Protein AF-A0A7J7KDU8-F1 (afdb_monomer_lite)

Structure (mmCIF, N/CA/C/O backbone):
data_AF-A0A7J7KDU8-F1
#
_entry.id   AF-A0A7J7KDU8-F1
#
loop_
_atom_site.group_PDB
_atom_site.id
_atom_site.type_symbol
_atom_site.label_atom_id
_atom_site.label_alt_id
_atom_site.label_comp_id
_atom_site.label_asym_id
_atom_site.label_entity_id
_atom_site.label_seq_id
_atom_site.pdbx_PDB_ins_code
_atom_site.Cartn_x
_atom_site.Cartn_y
_atom_site.Cartn_z
_atom_site.occupancy
_atom_site.B_iso_or_equiv
_atom_site.auth_seq_id
_atom_site.auth_comp_id
_atom_site.auth_asym_id
_atom_site.auth_atom_id
_atom_site.pdbx_PDB_model_num
ATOM 1 N N . MET A 1 1 ? 13.355 5.204 -9.294 1.00 84.44 1 MET A N 1
ATOM 2 C CA . MET A 1 1 ? 12.623 4.506 -8.219 1.00 84.44 1 MET A CA 1
ATOM 3 C C . MET A 1 1 ? 13.565 4.304 -7.055 1.00 84.44 1 MET A C 1
ATOM 5 O O . MET A 1 1 ? 14.617 3.709 -7.244 1.00 84.44 1 MET A O 1
ATOM 9 N N . HIS A 1 2 ? 13.181 4.795 -5.885 1.00 90.00 2 HIS A N 1
ATOM 10 C CA . HIS A 1 2 ? 13.858 4.519 -4.625 1.00 90.00 2 HIS A CA 1
ATOM 11 C C . HIS A 1 2 ? 12.875 3.785 -3.712 1.00 90.00 2 HIS A C 1
ATOM 13 O O . HIS A 1 2 ? 11.690 4.120 -3.714 1.00 90.00 2 HIS A O 1
ATOM 19 N N . ALA A 1 3 ? 13.340 2.782 -2.978 1.00 94.06 3 ALA A N 1
ATOM 20 C CA . ALA A 1 3 ? 12.566 2.116 -1.940 1.00 94.06 3 ALA A CA 1
ATOM 21 C C . ALA A 1 3 ? 13.469 1.845 -0.735 1.00 94.06 3 ALA A C 1
ATOM 23 O O . ALA A 1 3 ? 14.614 1.433 -0.914 1.00 94.06 3 ALA A O 1
ATOM 24 N N . SER A 1 4 ? 12.933 2.065 0.464 1.00 96.00 4 SER A N 1
ATOM 25 C CA . SER A 1 4 ? 13.626 1.866 1.736 1.00 96.00 4 SER A CA 1
ATOM 26 C C . SER A 1 4 ? 12.729 1.073 2.687 1.00 96.00 4 SER A C 1
ATOM 28 O O . SER A 1 4 ? 11.511 1.272 2.700 1.00 96.00 4 SER A O 1
ATOM 30 N N . VAL A 1 5 ? 13.322 0.159 3.452 1.00 95.88 5 VAL A N 1
ATOM 31 C CA . VAL A 1 5 ? 12.665 -0.603 4.520 1.00 95.88 5 VAL A CA 1
ATOM 32 C C . VAL A 1 5 ? 13.424 -0.344 5.814 1.00 95.88 5 VAL A C 1
ATOM 34 O O . VAL A 1 5 ? 14.640 -0.543 5.880 1.00 95.88 5 VAL A O 1
ATOM 37 N N . ASP A 1 6 ? 12.701 0.143 6.822 1.00 94.31 6 ASP A N 1
ATOM 38 C CA . ASP A 1 6 ? 13.206 0.463 8.163 1.00 94.31 6 ASP A CA 1
ATOM 39 C C . ASP A 1 6 ? 14.448 1.377 8.181 1.00 94.31 6 ASP A C 1
ATOM 41 O O . ASP A 1 6 ? 15.260 1.326 9.104 1.00 94.31 6 ASP A O 1
ATOM 45 N N . GLY A 1 7 ? 14.641 2.183 7.128 1.00 89.81 7 GLY A N 1
ATOM 46 C CA . GLY A 1 7 ? 15.820 3.041 6.952 1.00 89.81 7 GLY A CA 1
ATOM 47 C C . GLY A 1 7 ? 17.152 2.289 6.837 1.00 89.81 7 GLY A C 1
ATOM 48 O O . GLY A 1 7 ? 18.204 2.917 6.833 1.00 89.81 7 GLY A O 1
ATOM 49 N N . SER A 1 8 ? 17.120 0.955 6.779 1.00 91.50 8 SER A N 1
ATOM 50 C CA . SER A 1 8 ? 18.311 0.097 6.831 1.00 91.50 8 SER A CA 1
ATOM 51 C C . SER A 1 8 ? 18.560 -0.624 5.509 1.00 91.50 8 SER A C 1
ATOM 53 O O . SER A 1 8 ? 19.703 -0.908 5.160 1.00 91.50 8 SER A O 1
ATOM 55 N N . TYR A 1 9 ? 17.496 -0.912 4.757 1.00 94.81 9 TYR A N 1
ATOM 56 C CA . TYR A 1 9 ? 17.584 -1.578 3.462 1.00 94.81 9 TYR A CA 1
ATOM 57 C C . TYR A 1 9 ? 17.078 -0.655 2.371 1.00 94.81 9 TYR A C 1
ATOM 59 O O . TYR A 1 9 ? 15.878 -0.404 2.290 1.00 94.81 9 TYR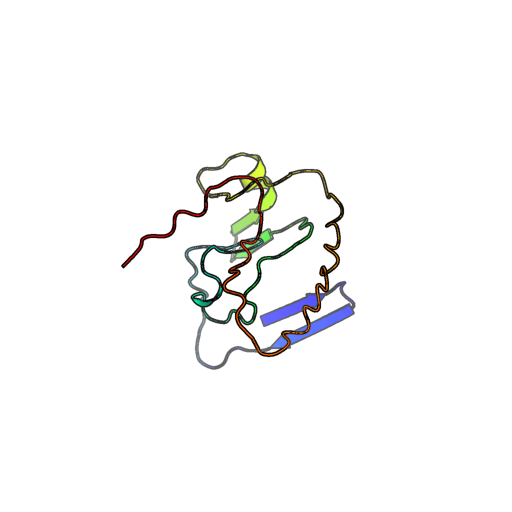 A O 1
ATOM 67 N N . GLU A 1 10 ? 17.981 -0.192 1.513 1.00 96.38 10 GLU A N 1
ATOM 68 C CA . GLU A 1 10 ? 17.665 0.779 0.469 1.00 96.38 10 GLU A CA 1
ATOM 69 C C . GLU A 1 10 ? 18.025 0.252 -0.915 1.00 96.38 10 GLU A C 1
ATOM 71 O O . GLU A 1 10 ? 19.084 -0.339 -1.133 1.00 96.38 10 GLU A O 1
ATOM 76 N N . ILE A 1 11 ? 17.130 0.479 -1.874 1.00 96.06 11 ILE A N 1
ATOM 77 C CA . ILE A 1 11 ? 17.364 0.179 -3.281 1.00 96.06 11 ILE A CA 1
ATOM 78 C C . ILE A 1 11 ? 17.001 1.384 -4.143 1.00 96.06 11 ILE A C 1
ATOM 80 O O . ILE A 1 11 ? 15.916 1.953 -4.033 1.00 96.06 11 ILE A O 1
ATOM 84 N N . SER A 1 12 ? 17.896 1.730 -5.065 1.00 95.00 12 SER A N 1
ATOM 85 C CA . SER A 1 12 ? 17.661 2.733 -6.104 1.00 95.00 12 SER A CA 1
ATOM 86 C C 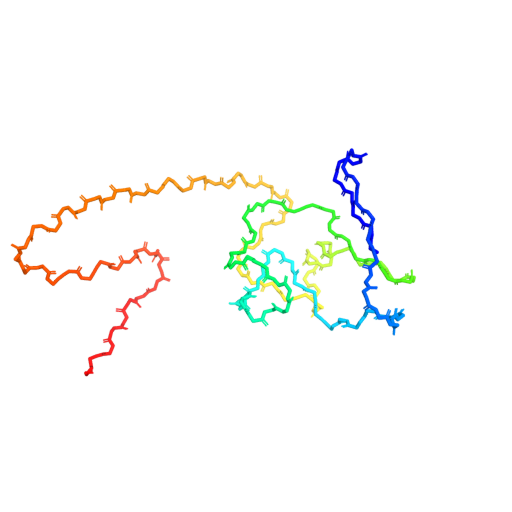. SER A 1 12 ? 17.800 2.094 -7.481 1.00 95.00 12 SER A C 1
ATOM 88 O O . SER A 1 12 ? 18.804 1.450 -7.777 1.00 95.00 12 SER A O 1
ATOM 90 N N . LYS A 1 13 ? 16.781 2.250 -8.330 1.00 91.62 13 LYS A N 1
ATOM 91 C CA . LYS A 1 13 ? 16.739 1.731 -9.707 1.00 91.62 13 LYS A CA 1
ATOM 92 C C . LYS A 1 13 ? 16.118 2.741 -10.667 1.00 91.62 13 LYS A C 1
ATOM 94 O O . LYS A 1 13 ? 15.249 3.523 -10.279 1.00 91.62 13 LYS A O 1
ATOM 99 N N . SER A 1 14 ? 16.519 2.699 -11.932 1.00 89.31 14 SER A N 1
ATOM 100 C CA . SER A 1 14 ? 15.879 3.429 -13.031 1.00 89.31 14 SER A CA 1
ATOM 101 C C . SER A 1 14 ? 14.899 2.531 -13.794 1.00 89.31 14 SER A C 1
ATOM 103 O O . SER A 1 14 ? 14.989 1.303 -13.746 1.00 89.31 14 SER A O 1
ATOM 105 N N . PHE A 1 15 ? 13.941 3.151 -14.481 1.00 87.00 15 PHE A N 1
ATOM 106 C CA . PHE A 1 15 ? 13.094 2.472 -15.461 1.00 87.00 15 PHE A CA 1
ATOM 107 C C . PHE A 1 15 ? 13.750 2.583 -16.842 1.00 87.00 15 PHE A C 1
ATOM 109 O O . PHE A 1 15 ? 14.416 3.577 -17.126 1.00 87.00 15 PHE A O 1
ATOM 116 N N . ALA A 1 16 ? 13.590 1.568 -17.690 1.00 89.50 16 ALA A N 1
ATOM 117 C CA . ALA A 1 16 ? 14.096 1.612 -19.060 1.00 89.50 16 ALA A CA 1
ATOM 118 C C . ALA A 1 16 ? 13.164 2.451 -19.951 1.00 89.50 16 ALA A C 1
ATOM 120 O O . ALA A 1 16 ? 11.949 2.309 -19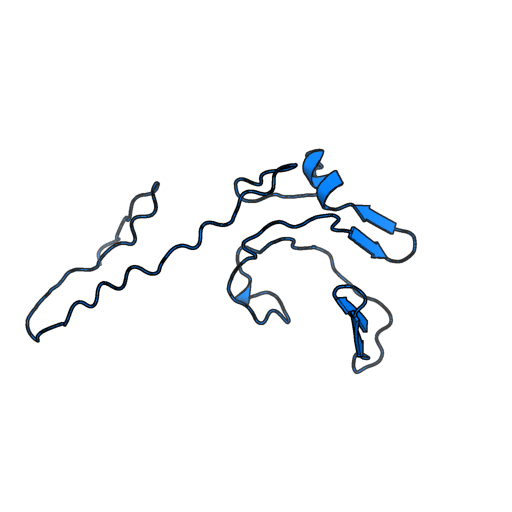.846 1.00 89.50 16 ALA A O 1
ATOM 121 N N . GLY A 1 17 ? 13.730 3.268 -20.846 1.00 89.12 17 GLY A N 1
ATOM 122 C CA . GLY A 1 17 ? 12.989 4.131 -21.778 1.00 89.12 17 GLY A CA 1
ATOM 123 C C . GLY A 1 17 ? 12.880 5.596 -21.334 1.00 89.12 17 GLY A C 1
ATOM 124 O O . GLY A 1 17 ? 13.364 5.974 -20.270 1.00 89.12 17 GLY A O 1
ATOM 125 N N . ASN A 1 18 ? 12.242 6.421 -22.170 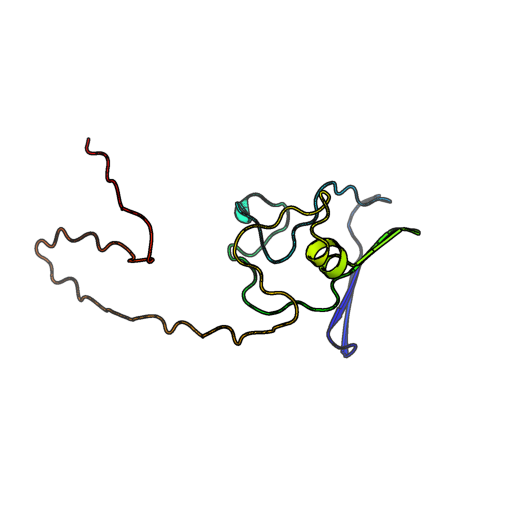1.00 87.38 18 ASN A N 1
ATOM 126 C CA . ASN A 1 18 ? 12.054 7.857 -21.938 1.00 87.38 18 ASN A CA 1
ATOM 127 C C . ASN A 1 18 ? 10.628 8.124 -21.441 1.00 87.38 18 ASN A C 1
ATOM 129 O O . ASN A 1 18 ? 9.724 8.391 -22.231 1.00 87.38 18 ASN A O 1
ATOM 133 N N . PHE A 1 19 ? 10.429 8.021 -20.129 1.00 84.12 19 PHE A N 1
ATOM 134 C CA . PHE A 1 19 ? 9.148 8.284 -19.476 1.00 84.12 19 PHE A CA 1
ATOM 135 C C . PHE A 1 19 ? 9.336 9.338 -18.386 1.00 84.12 19 PHE A C 1
ATOM 137 O O . PHE A 1 19 ? 10.255 9.231 -17.576 1.00 84.12 19 PHE A O 1
ATOM 144 N N . HIS A 1 20 ? 8.456 10.340 -18.356 1.00 81.06 20 HIS A N 1
ATOM 145 C CA . HIS A 1 20 ? 8.532 11.453 -17.400 1.00 81.06 20 HIS A CA 1
ATOM 146 C C . HIS A 1 20 ? 7.345 11.509 -16.431 1.00 81.06 20 HIS A C 1
ATOM 148 O O . HIS A 1 20 ? 7.383 12.273 -15.472 1.00 81.06 20 HIS A O 1
ATOM 154 N N . GLU A 1 21 ? 6.316 10.687 -16.647 1.00 80.25 21 GLU A N 1
ATOM 155 C CA . GLU A 1 21 ? 5.083 10.716 -15.863 1.00 80.25 21 GLU A CA 1
ATOM 156 C C . GLU A 1 21 ? 4.570 9.302 -15.570 1.00 80.25 21 GLU A C 1
ATOM 158 O O . GLU A 1 21 ? 4.726 8.380 -16.374 1.00 80.25 21 GLU A O 1
ATOM 163 N N . ILE A 1 22 ? 3.945 9.143 -14.402 1.00 79.75 22 ILE A N 1
ATOM 164 C CA . ILE A 1 22 ? 3.226 7.932 -14.008 1.00 79.75 22 ILE A CA 1
ATOM 165 C C . ILE A 1 22 ? 1.734 8.216 -14.160 1.00 79.75 22 ILE A C 1
ATOM 167 O O . ILE A 1 22 ? 1.174 9.014 -13.416 1.00 79.75 22 ILE A O 1
ATOM 171 N N . ASN A 1 23 ? 1.082 7.530 -15.095 1.00 77.69 23 ASN A N 1
ATOM 172 C CA . ASN A 1 23 ? -0.361 7.633 -15.287 1.00 77.69 23 ASN A CA 1
ATOM 173 C C . ASN A 1 23 ? -1.061 6.468 -14.577 1.00 77.69 23 ASN A C 1
ATOM 175 O O . ASN A 1 23 ? -1.063 5.342 -15.078 1.00 77.69 23 ASN A O 1
ATOM 179 N N . SER A 1 24 ? -1.643 6.731 -13.406 1.00 74.94 24 SER A N 1
ATOM 180 C CA . SER A 1 24 ? -2.530 5.788 -12.723 1.00 74.94 24 SER A CA 1
ATOM 181 C C . SER A 1 24 ? -3.869 6.444 -12.417 1.00 74.94 24 SER A C 1
ATOM 183 O O . SER A 1 24 ? -3.923 7.592 -11.984 1.00 74.94 24 SER A O 1
ATOM 185 N N . ARG A 1 25 ? -4.955 5.695 -12.628 1.00 79.94 25 ARG A N 1
ATOM 186 C CA . ARG A 1 25 ? -6.330 6.144 -12.352 1.00 79.94 25 ARG A CA 1
ATOM 187 C C . ARG A 1 25 ? -6.908 5.560 -11.069 1.00 79.94 25 ARG A C 1
ATOM 189 O O . ARG A 1 25 ? -7.865 6.105 -10.538 1.00 79.94 25 ARG A O 1
ATOM 196 N N . ILE A 1 26 ? -6.375 4.426 -10.616 1.00 86.50 26 ILE A N 1
ATOM 197 C CA . ILE A 1 26 ? -6.905 3.663 -9.485 1.00 86.50 26 ILE A CA 1
ATOM 198 C C . ILE A 1 26 ? -5.728 3.180 -8.644 1.00 86.50 26 ILE A C 1
ATOM 200 O O . ILE A 1 26 ? -4.751 2.650 -9.175 1.00 86.50 26 ILE A O 1
ATOM 204 N N . LEU A 1 27 ? -5.841 3.349 -7.329 1.00 88.88 27 LEU A N 1
ATOM 205 C CA . LEU A 1 27 ? -4.904 2.816 -6.351 1.00 88.88 27 LEU A CA 1
ATOM 206 C C . LEU A 1 27 ? -5.585 1.677 -5.591 1.00 88.88 27 LEU A C 1
ATOM 208 O O . LEU A 1 27 ? -6.673 1.852 -5.051 1.00 88.88 27 LEU A O 1
ATOM 212 N N . PHE A 1 28 ? -4.935 0.517 -5.553 1.00 91.88 28 PHE A N 1
ATOM 213 C CA . PHE A 1 28 ? -5.383 -0.631 -4.770 1.00 91.88 28 PHE A CA 1
ATOM 214 C C . PHE A 1 28 ? -4.554 -0.713 -3.492 1.00 91.88 28 PHE A C 1
ATOM 216 O O . PHE A 1 28 ? -3.324 -0.669 -3.550 1.00 91.88 28 PHE A O 1
ATOM 223 N N . LEU A 1 29 ? -5.220 -0.850 -2.349 1.00 93.06 29 LEU A N 1
ATOM 224 C CA . LEU A 1 29 ? -4.577 -1.009 -1.050 1.00 93.06 29 LEU A CA 1
ATOM 225 C C . LEU A 1 29 ? -5.036 -2.316 -0.410 1.00 93.06 29 LEU A C 1
ATOM 227 O O . LEU A 1 29 ? -6.221 -2.627 -0.411 1.00 93.06 29 LEU A O 1
ATOM 231 N N . GLY A 1 30 ? -4.094 -3.100 0.114 1.00 91.06 30 GLY A N 1
ATOM 232 C CA . GLY A 1 30 ? -4.380 -4.376 0.775 1.00 91.06 30 GLY A CA 1
ATOM 233 C C . GLY A 1 30 ? -4.773 -5.521 -0.170 1.00 91.06 30 GLY A C 1
ATOM 234 O O . GLY A 1 30 ? -4.495 -6.674 0.135 1.00 91.06 30 GLY A O 1
ATOM 235 N N . GLY A 1 31 ? -5.340 -5.252 -1.345 1.00 91.19 31 GLY A N 1
ATOM 236 C CA . GLY A 1 31 ? -5.703 -6.307 -2.287 1.00 91.19 31 GLY A CA 1
ATOM 237 C C . GLY A 1 31 ? -6.512 -5.836 -3.488 1.00 91.19 31 GLY A C 1
ATOM 238 O O . GLY A 1 31 ? -6.793 -4.650 -3.646 1.00 91.19 31 GLY A O 1
ATOM 239 N N . ALA A 1 32 ? -6.887 -6.788 -4.341 1.00 89.44 32 ALA A N 1
ATOM 240 C CA . ALA A 1 32 ? -7.804 -6.571 -5.457 1.00 89.44 32 ALA A CA 1
ATOM 241 C C . ALA A 1 32 ? -8.566 -7.860 -5.804 1.00 89.44 32 ALA A C 1
ATOM 243 O O . ALA A 1 32 ? -8.067 -8.967 -5.612 1.00 89.44 32 ALA A O 1
ATOM 244 N N . SER A 1 33 ? -9.758 -7.731 -6.392 1.00 86.69 33 SER A N 1
ATOM 245 C CA . SER A 1 33 ? -10.601 -8.881 -6.766 1.00 86.69 33 SER A CA 1
ATOM 246 C C . SER A 1 33 ? -9.984 -9.781 -7.844 1.00 86.69 33 SER A C 1
ATOM 248 O O . SER A 1 33 ? -10.244 -10.981 -7.880 1.00 86.69 33 SER A O 1
ATOM 250 N N . LYS A 1 34 ? -9.153 -9.221 -8.731 1.00 86.06 34 LYS A N 1
ATOM 251 C CA . LYS A 1 34 ? -8.486 -9.945 -9.825 1.00 86.06 34 LYS A CA 1
ATOM 252 C C . LYS A 1 34 ? -7.002 -9.581 -9.907 1.00 86.06 34 LYS A C 1
ATOM 254 O O . LYS A 1 34 ? -6.548 -9.068 -10.926 1.00 86.06 34 LYS A O 1
ATOM 259 N N . LEU A 1 35 ? -6.238 -9.870 -8.847 1.00 83.69 35 LEU A N 1
ATOM 260 C CA . LEU A 1 35 ? -4.790 -9.591 -8.770 1.00 83.69 35 LEU A CA 1
ATOM 261 C C . LEU A 1 35 ? -4.001 -10.090 -9.989 1.00 83.69 35 LEU A C 1
ATOM 263 O O . LEU A 1 35 ? -3.142 -9.377 -10.492 1.00 83.69 35 LEU A O 1
ATOM 267 N N . LYS A 1 36 ? -4.335 -11.282 -10.502 1.00 85.44 36 LYS A N 1
ATOM 268 C CA . LYS A 1 36 ? -3.676 -11.887 -11.676 1.00 85.44 36 LYS A CA 1
ATOM 269 C C . LYS A 1 36 ? -3.781 -11.044 -12.950 1.00 85.44 36 LYS A C 1
ATOM 271 O O . LYS A 1 36 ? -2.974 -11.217 -13.854 1.00 85.44 36 LYS A O 1
ATOM 276 N N . ASN A 1 37 ? -4.769 -10.156 -13.022 1.00 88.38 37 ASN A N 1
ATOM 277 C CA . ASN A 1 37 ? -4.998 -9.302 -14.182 1.00 88.38 37 ASN A CA 1
ATOM 278 C C . ASN A 1 37 ? -4.296 -7.944 -14.044 1.00 88.38 37 ASN A C 1
ATOM 280 O O . ASN A 1 37 ? -4.324 -7.152 -14.984 1.00 88.38 37 ASN A O 1
ATOM 284 N N . LEU A 1 38 ? -3.704 -7.649 -12.882 1.00 87.19 38 LEU A N 1
ATOM 285 C CA . LEU A 1 38 ? -3.003 -6.395 -12.656 1.00 87.19 38 LEU A CA 1
ATOM 286 C C . LEU A 1 38 ? -1.569 -6.482 -13.203 1.00 87.19 38 LEU A C 1
ATOM 288 O O . LEU A 1 38 ? -0.842 -7.432 -12.897 1.00 87.19 38 LEU A O 1
ATOM 292 N N . PRO A 1 39 ? -1.128 -5.490 -13.993 1.00 88.38 39 PRO A N 1
ATOM 293 C CA . PRO A 1 39 ? 0.204 -5.498 -14.580 1.00 88.38 39 PRO A CA 1
ATOM 294 C C . PRO A 1 39 ? 1.287 -5.437 -13.497 1.00 88.38 39 PRO A C 1
ATOM 296 O O . PRO A 1 39 ? 1.197 -4.669 -12.543 1.00 88.38 39 PRO A O 1
ATOM 299 N N . GLY A 1 40 ? 2.337 -6.246 -13.657 1.00 86.62 40 GLY A N 1
ATOM 300 C CA . GLY A 1 40 ? 3.505 -6.247 -12.768 1.00 86.62 40 GLY A CA 1
ATOM 301 C C . GLY A 1 40 ? 3.306 -6.942 -11.416 1.00 86.62 40 GLY A C 1
ATOM 302 O O . GLY A 1 40 ? 4.273 -7.081 -10.662 1.00 86.62 40 GLY A O 1
ATOM 303 N N . VAL A 1 41 ? 2.099 -7.425 -11.110 1.00 86.75 41 VAL A N 1
ATOM 304 C CA . VAL A 1 41 ? 1.828 -8.173 -9.880 1.00 86.75 41 VAL A CA 1
ATOM 305 C C . VAL A 1 41 ? 2.425 -9.580 -9.975 1.00 86.75 41 VAL A C 1
ATOM 307 O O . VAL A 1 41 ? 2.195 -10.314 -10.931 1.00 86.75 41 VAL A O 1
ATOM 310 N N . ARG A 1 42 ? 3.208 -9.960 -8.959 1.00 86.69 42 ARG A N 1
ATOM 311 C CA . ARG A 1 42 ? 3.864 -11.281 -8.861 1.00 86.69 42 ARG A CA 1
ATOM 312 C C . ARG A 1 42 ? 3.161 -12.248 -7.906 1.00 86.69 42 ARG A C 1
ATOM 314 O O . ARG A 1 42 ? 3.458 -13.436 -7.914 1.00 86.69 42 ARG A O 1
ATOM 321 N N . THR A 1 43 ? 2.267 -11.733 -7.067 1.00 81.38 43 THR A N 1
ATOM 322 C CA . THR A 1 43 ? 1.517 -12.484 -6.051 1.00 81.38 43 THR A CA 1
ATOM 323 C C . THR A 1 43 ? 0.072 -12.688 -6.499 1.00 81.38 43 THR A C 1
ATOM 325 O O . THR A 1 43 ? -0.502 -11.859 -7.196 1.00 81.38 43 THR A O 1
ATOM 328 N N . VAL A 1 44 ? -0.532 -13.799 -6.086 1.00 83.56 44 VAL A N 1
ATOM 329 C CA . VAL A 1 44 ? -1.947 -14.101 -6.355 1.00 83.56 44 VAL A CA 1
ATOM 330 C C . VAL A 1 44 ? -2.825 -13.973 -5.110 1.00 83.56 44 VAL A C 1
ATOM 332 O O . VAL A 1 44 ? -4.006 -14.296 -5.173 1.00 83.56 44 VAL A O 1
ATOM 335 N N . GLN A 1 45 ? -2.254 -13.524 -3.991 1.00 86.62 45 GLN A N 1
ATOM 336 C CA . GLN A 1 45 ? -2.927 -13.393 -2.700 1.00 86.62 45 GLN A CA 1
ATOM 337 C C . GLN A 1 45 ? -2.959 -11.928 -2.261 1.00 86.62 45 GLN A C 1
ATOM 339 O O . GLN A 1 45 ? -2.007 -11.179 -2.503 1.00 86.62 45 GLN A O 1
ATOM 344 N N . ASN A 1 46 ? -4.059 -11.538 -1.615 1.00 89.00 46 ASN A N 1
ATOM 345 C CA . ASN A 1 46 ? -4.185 -10.235 -0.968 1.00 89.00 46 ASN A CA 1
ATOM 3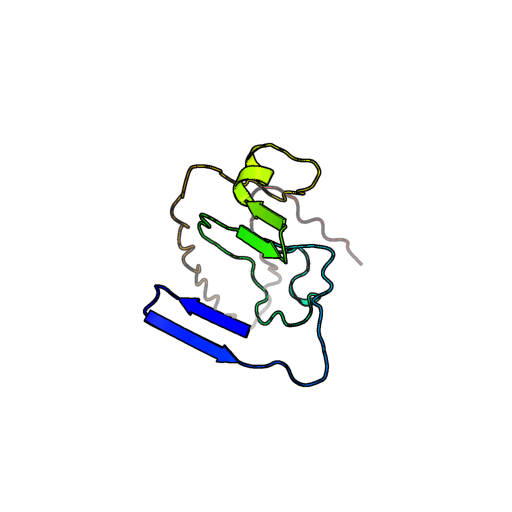46 C C . ASN A 1 46 ? -3.269 -10.162 0.265 1.00 89.00 46 ASN A C 1
ATOM 348 O O . ASN A 1 46 ? -2.724 -11.165 0.721 1.00 89.00 46 ASN A O 1
ATOM 352 N N . PHE A 1 47 ? -3.080 -8.962 0.798 1.00 88.50 47 PHE A N 1
ATOM 353 C CA . PHE A 1 47 ? -2.330 -8.737 2.024 1.00 88.50 47 PHE A CA 1
ATOM 354 C C . PHE A 1 47 ? -3.149 -9.173 3.242 1.00 88.50 47 PHE A C 1
ATOM 356 O O . PHE A 1 47 ? -4.310 -8.799 3.385 1.00 88.50 47 PHE A O 1
ATOM 363 N N . HIS A 1 48 ? -2.527 -9.952 4.125 1.00 87.00 48 HIS A N 1
ATOM 364 C CA . HIS A 1 48 ? -3.107 -10.386 5.393 1.00 87.00 48 HIS A CA 1
ATOM 365 C C . HIS A 1 48 ? -2.270 -9.777 6.519 1.00 87.00 48 HIS A C 1
ATOM 367 O O . HIS A 1 48 ? -1.141 -10.202 6.756 1.00 87.00 48 HIS A O 1
ATOM 373 N N . GLY A 1 49 ? -2.800 -8.757 7.190 1.00 87.94 49 GLY A N 1
ATOM 374 C CA . GLY A 1 49 ? -2.068 -8.028 8.221 1.00 87.94 49 GLY A CA 1
ATOM 375 C C . GLY A 1 49 ? -2.640 -6.645 8.475 1.00 87.94 49 GLY A C 1
ATOM 376 O O . GLY A 1 49 ? -3.724 -6.305 8.008 1.00 87.94 49 GLY A O 1
ATOM 377 N N . CYS A 1 50 ? -1.864 -5.829 9.182 1.00 91.38 50 CYS A N 1
ATOM 378 C CA . CYS A 1 50 ? -2.212 -4.447 9.481 1.00 91.38 50 CYS A CA 1
ATOM 379 C C . CYS A 1 50 ? -1.341 -3.491 8.671 1.00 91.38 50 CYS A C 1
ATOM 381 O O . CYS A 1 50 ? -0.119 -3.639 8.624 1.00 91.38 50 CYS A O 1
ATOM 383 N N . LEU A 1 51 ? -1.969 -2.481 8.074 1.00 93.12 51 LEU A N 1
ATOM 384 C CA . LEU A 1 51 ? -1.287 -1.369 7.421 1.00 93.12 51 LEU A CA 1
ATOM 385 C C . LEU A 1 51 ? -1.486 -0.109 8.261 1.00 93.12 51 LEU A C 1
ATOM 387 O O . LEU A 1 51 ? -2.565 0.121 8.804 1.00 93.12 51 LEU A O 1
ATOM 391 N N . LYS A 1 52 ? -0.444 0.715 8.365 1.00 94.00 52 LYS A N 1
ATOM 392 C CA . LYS A 1 52 ? -0.492 2.003 9.065 1.00 94.00 52 LYS A CA 1
ATOM 393 C C . LYS A 1 52 ? 0.193 3.080 8.241 1.00 94.00 52 LYS A C 1
ATOM 395 O O . LYS A 1 52 ? 1.131 2.782 7.507 1.00 94.00 52 LYS A O 1
ATOM 400 N N . ASN A 1 53 ? -0.260 4.323 8.401 1.00 92.56 53 ASN A N 1
ATOM 401 C CA . ASN A 1 53 ? 0.347 5.518 7.807 1.00 92.56 53 ASN A CA 1
ATOM 402 C C . ASN A 1 53 ? 0.566 5.425 6.285 1.00 92.56 53 ASN A C 1
ATOM 404 O O . ASN A 1 53 ? 1.590 5.873 5.774 1.00 92.56 53 ASN A O 1
ATOM 408 N N . VAL A 1 54 ? -0.392 4.845 5.557 1.00 95.25 54 VAL A N 1
ATOM 409 C CA . VAL A 1 54 ? -0.300 4.715 4.097 1.00 95.25 54 VAL A CA 1
ATOM 410 C C . VAL A 1 54 ? -0.587 6.061 3.438 1.00 95.25 54 VAL A C 1
ATOM 412 O O . VAL A 1 54 ? -1.688 6.601 3.568 1.00 95.25 54 VAL A O 1
ATOM 415 N N . GLN A 1 55 ? 0.403 6.578 2.715 1.00 94.12 55 GLN A N 1
ATOM 416 C CA . GLN A 1 55 ? 0.343 7.870 2.038 1.00 94.12 55 GLN A CA 1
ATOM 417 C C . GLN A 1 55 ? 0.767 7.741 0.577 1.00 94.12 55 GLN A C 1
ATOM 419 O O . GLN A 1 55 ? 1.653 6.952 0.243 1.00 94.12 55 GLN A O 1
ATOM 424 N N . TYR A 1 56 ? 0.143 8.541 -0.283 1.00 91.31 56 TYR A N 1
ATOM 425 C CA . TYR A 1 56 ? 0.532 8.696 -1.680 1.00 91.31 56 TYR A CA 1
ATOM 426 C C . TYR A 1 56 ? 0.782 10.172 -1.985 1.00 91.31 56 TYR A C 1
ATOM 428 O O . TYR A 1 56 ? -0.116 10.994 -1.809 1.00 91.31 56 TYR A O 1
ATOM 436 N N . THR A 1 57 ? 1.988 10.495 -2.451 1.00 90.88 57 THR A N 1
ATOM 437 C CA . THR A 1 57 ? 2.400 11.870 -2.758 1.00 90.88 57 THR A CA 1
ATOM 438 C C . THR A 1 57 ? 2.872 11.976 -4.203 1.00 90.88 57 THR A C 1
ATOM 440 O O . THR A 1 57 ? 3.719 11.198 -4.645 1.00 90.88 57 THR A O 1
ATOM 443 N N . VAL A 1 58 ? 2.341 12.955 -4.934 1.00 87.69 58 VAL A N 1
ATOM 444 C CA . VAL A 1 58 ? 2.723 13.272 -6.315 1.00 87.69 58 VAL A CA 1
ATOM 445 C C . VAL A 1 58 ? 2.663 14.784 -6.540 1.00 87.69 58 VAL A C 1
ATOM 447 O O . VAL A 1 58 ? 1.624 15.415 -6.356 1.00 87.69 58 VAL A O 1
ATOM 450 N N . GLY A 1 59 ? 3.789 15.391 -6.926 1.00 86.62 59 GLY A N 1
ATOM 451 C CA . GLY A 1 59 ? 3.886 16.850 -7.038 1.00 86.62 59 GLY A CA 1
ATOM 452 C C . GLY A 1 59 ? 3.552 17.537 -5.707 1.00 86.62 59 GLY A C 1
ATOM 453 O O . GLY A 1 59 ? 4.233 17.308 -4.712 1.00 86.62 59 GLY A O 1
ATOM 454 N N . SER A 1 60 ? 2.500 18.361 -5.692 1.00 91.31 60 SER A N 1
ATOM 455 C CA . SER A 1 60 ? 1.969 19.030 -4.492 1.00 91.31 60 SER A CA 1
ATOM 456 C C . SER A 1 60 ? 0.803 18.293 -3.819 1.00 91.31 60 SER A C 1
ATOM 458 O O . SER A 1 60 ? 0.330 18.731 -2.771 1.00 91.31 60 SER A O 1
ATOM 460 N N . LEU A 1 61 ? 0.317 17.197 -4.405 1.00 89.06 61 LEU A N 1
ATOM 461 C CA . LEU A 1 61 ? -0.788 16.414 -3.864 1.00 89.06 61 LEU A CA 1
ATOM 462 C C . LEU A 1 61 ? -0.255 15.359 -2.892 1.00 89.06 61 LEU A C 1
ATOM 464 O O . LEU A 1 61 ? 0.564 14.528 -3.280 1.00 89.06 61 LEU A O 1
ATOM 468 N N . THR A 1 62 ? -0.787 15.341 -1.669 1.00 93.56 62 THR A N 1
ATOM 469 C CA . THR A 1 62 ? -0.565 14.270 -0.688 1.00 93.56 62 THR A CA 1
ATOM 470 C C . THR A 1 62 ? -1.907 13.718 -0.231 1.00 93.56 62 THR A C 1
ATOM 472 O O . THR A 1 62 ? -2.767 14.458 0.241 1.00 93.56 62 THR A O 1
ATOM 475 N N . LEU A 1 63 ? -2.082 12.407 -0.369 1.00 91.38 63 LEU A N 1
ATOM 476 C CA . LEU A 1 63 ? -3.280 11.682 0.033 1.00 91.38 63 LEU A CA 1
ATOM 477 C C . LEU A 1 63 ? -2.955 10.767 1.214 1.00 91.38 63 LEU A C 1
ATOM 479 O O . LEU A 1 63 ? -2.165 9.830 1.085 1.00 91.38 63 LEU A O 1
ATOM 483 N N . HIS A 1 64 ? -3.610 11.008 2.347 1.00 94.81 64 HIS A N 1
ATOM 484 C CA . HIS A 1 64 ? -3.581 10.123 3.510 1.00 94.81 64 HIS A CA 1
ATOM 485 C C . HIS A 1 64 ? -4.669 9.059 3.354 1.00 94.81 64 HIS A C 1
ATOM 487 O O . HIS A 1 64 ? -5.807 9.243 3.780 1.00 94.81 64 HIS A O 1
ATOM 493 N N . ILE A 1 65 ? -4.336 7.956 2.680 1.00 93.25 65 ILE A N 1
ATOM 494 C CA . ILE A 1 65 ? -5.326 7.001 2.158 1.00 93.25 65 ILE A CA 1
ATOM 495 C C . ILE A 1 65 ? -6.201 6.416 3.272 1.00 93.25 65 ILE A C 1
ATOM 497 O O . ILE A 1 65 ? -7.418 6.358 3.123 1.00 93.25 65 ILE A O 1
ATOM 501 N N . LEU A 1 66 ? -5.598 6.028 4.401 1.00 92.81 66 LEU A N 1
ATOM 502 C CA . LEU A 1 66 ? -6.343 5.446 5.523 1.00 92.81 66 LEU A CA 1
ATOM 503 C C . LEU A 1 66 ? -7.265 6.461 6.205 1.00 92.81 66 LEU A C 1
ATOM 505 O O . LEU A 1 66 ? -8.353 6.092 6.631 1.00 92.81 66 LEU A O 1
ATOM 509 N N . ASP A 1 67 ? -6.862 7.728 6.285 1.00 93.38 67 ASP A N 1
ATOM 510 C CA . ASP A 1 67 ? -7.676 8.771 6.914 1.00 93.38 67 ASP A CA 1
ATOM 511 C C . ASP A 1 67 ? -8.876 9.119 6.029 1.00 93.38 67 ASP A C 1
ATOM 513 O O . ASP A 1 67 ? -10.005 9.196 6.507 1.00 93.38 67 ASP A O 1
ATOM 517 N N . ILE A 1 68 ? -8.656 9.218 4.714 1.00 92.88 68 ILE A N 1
ATOM 518 C CA . ILE A 1 68 ? -9.732 9.394 3.731 1.00 92.88 68 ILE A CA 1
ATOM 519 C C . ILE A 1 68 ? -10.717 8.214 3.811 1.00 92.88 68 ILE A C 1
ATOM 521 O O . ILE A 1 68 ? -11.930 8.432 3.780 1.00 92.88 68 ILE A O 1
ATOM 525 N N . ALA A 1 69 ? -10.222 6.983 3.978 1.00 92.12 69 ALA A N 1
ATOM 526 C CA . ALA A 1 69 ? -11.064 5.789 4.048 1.00 92.12 69 ALA A CA 1
ATOM 527 C C . ALA A 1 69 ? -11.948 5.791 5.304 1.00 92.12 69 ALA A C 1
ATOM 529 O O . ALA A 1 69 ? -13.159 5.609 5.202 1.00 92.12 69 ALA A O 1
ATOM 530 N N . LYS A 1 70 ? -11.375 6.133 6.469 1.00 92.44 70 LYS A N 1
ATOM 531 C CA . LYS A 1 70 ? -12.109 6.271 7.741 1.00 92.44 70 LYS A CA 1
ATOM 532 C C . LYS A 1 70 ? -13.252 7.280 7.680 1.00 92.44 70 LYS A C 1
ATOM 534 O O . LYS A 1 70 ? -14.258 7.099 8.356 1.00 92.44 70 LYS A O 1
ATOM 539 N N . THR A 1 71 ? -13.108 8.346 6.890 1.00 92.81 71 THR A N 1
ATOM 540 C CA . THR A 1 71 ? -14.174 9.353 6.739 1.00 92.81 71 THR A CA 1
ATOM 541 C C . THR A 1 71 ? -15.354 8.888 5.884 1.00 92.81 71 THR A C 1
ATOM 543 O O . THR A 1 71 ? -16.350 9.602 5.803 1.00 92.81 71 THR A O 1
ATOM 546 N N . GLY A 1 72 ? -15.264 7.720 5.236 1.00 87.81 72 GLY A N 1
ATOM 547 C CA . GLY A 1 72 ? -16.296 7.240 4.315 1.00 87.81 72 GLY A CA 1
ATOM 548 C C . GLY A 1 72 ? -16.361 8.044 3.013 1.00 87.81 72 GLY A C 1
ATOM 549 O O . GLY A 1 72 ? -17.426 8.165 2.411 1.00 87.81 72 GLY A O 1
ATOM 550 N N . SER A 1 73 ? -15.242 8.641 2.590 1.00 92.31 73 SER A N 1
ATOM 551 C CA . SER A 1 73 ? -15.172 9.431 1.359 1.00 92.31 73 SER A CA 1
ATOM 552 C C . SER A 1 73 ? -15.603 8.616 0.136 1.00 92.31 73 SER A C 1
ATOM 554 O O . SER A 1 73 ? -15.134 7.499 -0.068 1.00 92.31 73 SER A O 1
ATOM 556 N N . SER A 1 74 ? -16.392 9.222 -0.756 1.00 91.06 74 SER A N 1
ATOM 557 C CA . SER A 1 74 ? -16.797 8.609 -2.031 1.00 91.06 74 SER A CA 1
ATOM 558 C C . SER A 1 74 ? -15.633 8.340 -2.994 1.00 91.06 74 SER A C 1
ATOM 560 O O . SER A 1 74 ? -15.821 7.698 -4.024 1.00 91.06 74 SER A O 1
ATOM 562 N N . LEU A 1 75 ? -14.438 8.858 -2.693 1.00 88.19 75 LEU A N 1
ATOM 563 C CA . LEU A 1 75 ? -13.216 8.587 -3.450 1.00 88.19 75 LEU A CA 1
ATOM 564 C C . LEU A 1 75 ? -12.662 7.181 -3.187 1.00 88.19 75 LEU A C 1
ATOM 566 O O . LEU A 1 75 ? -11.826 6.708 -3.956 1.00 88.19 75 LEU A O 1
ATOM 570 N N . ILE A 1 76 ? -13.098 6.525 -2.108 1.00 91.75 76 ILE A N 1
ATOM 571 C CA . ILE A 1 76 ? -12.621 5.205 -1.705 1.00 91.75 76 ILE A CA 1
ATOM 572 C C . ILE A 1 76 ? -13.776 4.213 -1.749 1.00 91.75 76 ILE A C 1
ATOM 574 O O . ILE A 1 76 ? -14.842 4.429 -1.181 1.00 91.75 76 ILE A O 1
ATOM 578 N N . SER A 1 77 ? -13.532 3.095 -2.427 1.00 91.56 77 SER A N 1
ATOM 579 C CA . SER A 1 77 ? -14.394 1.921 -2.384 1.00 91.56 77 SER A CA 1
ATOM 580 C C . SER A 1 77 ? -13.699 0.853 -1.551 1.00 91.56 77 SER A C 1
ATOM 582 O O . SER A 1 77 ? -12.618 0.381 -1.904 1.00 91.56 77 SER A O 1
ATOM 584 N N . GLU A 1 78 ? -14.322 0.503 -0.432 1.00 90.38 78 GLU A N 1
ATOM 585 C CA . GLU A 1 78 ? -13.883 -0.574 0.448 1.00 90.38 78 GLU A CA 1
ATOM 586 C C . GLU A 1 78 ? -14.593 -1.885 0.084 1.00 90.38 78 GLU A C 1
ATOM 588 O O . GLU A 1 78 ? -15.737 -1.881 -0.373 1.00 90.38 78 GLU A O 1
ATOM 593 N N . SER A 1 79 ? -13.907 -3.013 0.271 1.00 89.81 79 SER A N 1
ATOM 594 C CA . SER A 1 79 ? -14.465 -4.347 0.060 1.00 89.81 79 SER A CA 1
ATOM 595 C C . SER A 1 79 ? -14.107 -5.255 1.232 1.00 89.81 79 SER A C 1
ATOM 597 O O . SER A 1 79 ? -12.928 -5.521 1.463 1.00 89.81 79 SER A O 1
ATOM 599 N N . GLY A 1 80 ? -15.130 -5.807 1.886 1.00 85.62 80 GLY A N 1
ATOM 600 C CA . GLY A 1 80 ? -14.996 -6.646 3.080 1.00 85.62 80 GLY A CA 1
ATOM 601 C C . GLY A 1 80 ? -15.080 -5.843 4.379 1.00 85.62 80 GLY A C 1
ATOM 602 O O . GLY A 1 80 ? -15.295 -4.637 4.350 1.00 85.62 80 GLY A O 1
ATOM 603 N N . ASP A 1 81 ? -14.912 -6.530 5.508 1.00 83.44 81 ASP A N 1
ATOM 604 C CA . ASP A 1 81 ? -14.972 -5.917 6.836 1.00 83.44 81 ASP A CA 1
ATOM 605 C C . ASP A 1 81 ? -13.590 -5.387 7.240 1.00 83.44 81 ASP A C 1
ATOM 607 O O . ASP A 1 81 ? -12.749 -6.128 7.765 1.00 83.44 81 ASP A O 1
ATOM 611 N N . VAL A 1 82 ? -13.327 -4.103 6.982 1.00 86.06 82 VAL A N 1
ATOM 612 C CA . VAL A 1 82 ? -12.073 -3.460 7.392 1.00 86.06 82 VAL A CA 1
ATOM 613 C C . VAL A 1 82 ? -12.219 -2.879 8.794 1.00 86.06 82 VAL A C 1
ATOM 615 O O . VAL A 1 82 ? -13.101 -2.076 9.089 1.00 86.06 82 VAL A O 1
ATOM 618 N N . LEU A 1 83 ? -11.309 -3.272 9.685 1.00 89.31 83 LEU A N 1
ATOM 619 C CA . LEU A 1 83 ? -11.231 -2.719 11.031 1.00 89.31 83 LEU A CA 1
ATOM 620 C C . LEU A 1 83 ? -10.232 -1.564 11.065 1.00 89.31 83 LEU A C 1
ATOM 622 O O . LEU A 1 83 ? -9.030 -1.752 10.878 1.00 89.31 83 LEU A O 1
ATOM 626 N N . TYR A 1 84 ? -10.737 -0.371 11.356 1.00 89.88 84 TYR A N 1
ATOM 627 C CA . TYR A 1 84 ? -9.921 0.807 11.620 1.00 89.88 84 TYR A CA 1
ATOM 628 C C . TYR A 1 84 ? -9.523 0.889 13.101 1.00 89.88 84 TYR A C 1
ATOM 630 O O . TYR A 1 84 ? -10.186 0.331 13.976 1.00 89.88 84 TYR A O 1
ATOM 638 N N . ASP A 1 85 ? -8.401 1.563 13.376 1.00 88.31 85 ASP A N 1
ATOM 639 C CA . ASP A 1 85 ? -7.870 1.866 14.722 1.00 88.31 85 ASP A CA 1
ATOM 640 C C . ASP A 1 85 ? -7.497 0.657 15.596 1.00 88.31 85 ASP A C 1
ATOM 642 O O . ASP A 1 85 ? -7.021 0.810 16.721 1.00 88.31 85 ASP A O 1
ATOM 646 N N . LYS A 1 86 ? -7.652 -0.557 15.067 1.00 87.50 86 LYS A N 1
ATOM 647 C CA . LYS A 1 86 ? -7.284 -1.807 15.723 1.00 87.50 86 LYS A CA 1
ATOM 648 C C . LYS A 1 86 ? -6.431 -2.633 14.780 1.00 87.50 86 LYS A C 1
ATOM 650 O O . LYS A 1 86 ? -6.767 -2.811 13.616 1.00 87.50 86 LYS A O 1
ATOM 655 N N . CYS A 1 87 ? -5.348 -3.181 15.311 1.00 88.00 87 CYS A N 1
ATOM 656 C CA . CYS A 1 87 ? -4.608 -4.238 14.646 1.00 88.00 87 CYS A CA 1
ATOM 657 C C . CYS A 1 87 ? -4.882 -5.541 15.391 1.00 88.00 87 CYS A C 1
ATOM 659 O O . CYS A 1 87 ? -4.423 -5.722 16.518 1.00 88.00 87 CYS A O 1
ATOM 661 N N . VAL A 1 88 ? -5.682 -6.415 14.784 1.00 83.88 88 VAL A N 1
ATOM 662 C CA . VAL A 1 88 ? -5.966 -7.744 15.331 1.00 83.88 88 VAL A CA 1
ATOM 663 C C . VAL A 1 88 ? -4.891 -8.704 14.816 1.00 83.88 88 VAL A C 1
ATOM 665 O O . VAL A 1 88 ? -4.572 -8.649 13.625 1.00 83.88 88 VAL A O 1
ATOM 668 N N . PRO A 1 89 ? -4.315 -9.573 15.667 1.00 72.31 89 PRO A N 1
ATOM 669 C CA . PRO A 1 89 ? -3.380 -10.589 15.209 1.00 72.31 89 PRO A CA 1
ATOM 670 C C . PRO A 1 89 ? -4.019 -11.421 14.099 1.00 72.31 89 PRO A C 1
ATOM 672 O O . PRO A 1 89 ? -5.116 -11.955 14.268 1.00 72.31 89 PRO A O 1
ATOM 675 N N . VAL A 1 90 ? -3.332 -11.539 12.963 1.00 68.50 90 VAL A N 1
ATOM 676 C CA . VAL A 1 90 ? -3.748 -12.473 11.917 1.00 68.50 90 VAL A CA 1
ATOM 677 C C . VAL A 1 90 ? -3.546 -13.868 12.488 1.00 68.50 90 VAL A C 1
ATOM 679 O O . VAL A 1 90 ? -2.408 -14.294 12.691 1.00 68.50 90 VAL A O 1
ATOM 682 N N . LEU A 1 91 ? -4.643 -14.556 12.800 1.00 63.75 91 LEU A N 1
ATOM 683 C CA . LEU A 1 91 ? -4.583 -15.945 13.233 1.00 63.75 91 LEU A CA 1
ATOM 684 C C . LEU A 1 91 ? -3.926 -16.748 12.109 1.00 63.75 91 LEU A C 1
ATOM 686 O O . LEU A 1 91 ? -4.427 -16.774 10.983 1.00 63.75 91 LEU A O 1
ATOM 690 N N . GLN A 1 92 ? -2.780 -17.363 12.402 1.00 56.62 92 GLN A N 1
ATOM 691 C CA . GLN A 1 92 ? -2.204 -18.349 11.501 1.00 56.62 92 GLN A CA 1
ATOM 692 C C . GLN A 1 92 ? -3.203 -19.496 11.407 1.00 56.62 92 GLN A C 1
ATOM 694 O O . GLN A 1 92 ? -3.476 -20.182 12.389 1.00 56.62 92 GLN A O 1
ATOM 699 N N . VAL A 1 93 ? -3.799 -19.661 10.230 1.00 58.31 93 VAL A N 1
ATOM 700 C CA . VAL A 1 93 ? -4.610 -20.838 9.946 1.00 58.31 93 VAL A CA 1
ATOM 701 C C . VAL A 1 93 ? -3.627 -21.981 9.742 1.00 58.31 93 VAL A C 1
ATOM 703 O O . VAL A 1 93 ? -2.896 -22.001 8.750 1.00 58.31 93 VAL A O 1
ATOM 706 N N . GLU A 1 94 ? -3.567 -22.903 10.698 1.00 53.34 94 GLU A N 1
ATOM 707 C CA . GLU A 1 94 ? -2.804 -24.131 10.515 1.00 53.34 94 GLU A CA 1
ATOM 708 C C . GLU A 1 94 ? -3.409 -24.917 9.341 1.00 53.34 94 GLU A C 1
ATOM 710 O O . GLU A 1 94 ? -4.630 -25.119 9.294 1.00 53.34 94 GLU A O 1
ATOM 715 N N . PRO A 1 95 ? -2.600 -25.344 8.355 1.00 51.69 95 PRO A N 1
ATOM 716 C CA . PRO A 1 95 ? -3.101 -26.187 7.286 1.00 51.69 95 PRO A CA 1
ATOM 717 C C . PRO A 1 95 ? -3.556 -27.519 7.888 1.00 51.69 95 PRO A C 1
ATOM 719 O O . PRO A 1 95 ? -2.755 -28.262 8.450 1.00 51.69 95 PRO A O 1
ATOM 722 N N . ILE A 1 96 ? -4.842 -27.841 7.745 1.00 59.94 96 ILE A N 1
ATOM 723 C CA . ILE A 1 96 ? -5.357 -29.156 8.132 1.00 59.94 96 ILE A CA 1
ATOM 724 C C . ILE A 1 96 ? -4.841 -30.170 7.104 1.00 59.94 96 ILE A C 1
ATOM 726 O O . ILE A 1 96 ? -5.324 -30.232 5.972 1.00 59.94 96 ILE A O 1
ATOM 730 N N . SER A 1 97 ? -3.839 -30.959 7.482 1.00 49.34 97 SER A N 1
ATOM 731 C CA . SER A 1 97 ? -3.282 -32.035 6.663 1.00 49.34 97 SER A CA 1
ATOM 732 C C . SER A 1 97 ? -4.123 -33.307 6.786 1.00 49.34 97 SER A C 1
ATOM 734 O O . SER A 1 97 ? -3.714 -34.295 7.388 1.00 49.34 97 SER A O 1
ATOM 736 N N . ASN A 1 98 ? -5.301 -33.333 6.165 1.00 48.12 98 ASN A N 1
ATOM 737 C CA . ASN A 1 98 ? -6.002 -34.605 5.984 1.00 48.12 98 ASN A CA 1
ATOM 738 C C . ASN A 1 98 ? -5.371 -35.354 4.801 1.00 48.12 98 ASN A C 1
ATOM 740 O O . ASN A 1 98 ? -5.828 -35.253 3.663 1.00 48.12 98 ASN A O 1
ATOM 744 N N . THR A 1 99 ? -4.293 -36.100 5.052 1.00 43.09 99 THR A N 1
ATOM 745 C CA . THR A 1 99 ? -3.798 -37.105 4.104 1.00 43.09 99 THR A CA 1
ATOM 746 C C . THR A 1 99 ? -4.804 -38.250 4.035 1.00 43.09 99 THR A C 1
ATOM 748 O O . THR A 1 99 ? -4.751 -39.181 4.835 1.00 43.09 99 THR A O 1
ATOM 751 N N . VAL A 1 100 ? -5.727 -38.200 3.076 1.00 46.34 100 VAL A N 1
ATOM 752 C CA . VAL A 1 100 ? -6.489 -39.389 2.685 1.00 46.34 100 VAL A CA 1
ATOM 753 C C . VAL A 1 100 ? -5.585 -40.195 1.759 1.00 46.34 100 VAL A C 1
ATOM 755 O O . VAL A 1 100 ? -5.345 -39.809 0.614 1.00 46.34 100 VAL A O 1
ATOM 758 N N . THR A 1 101 ? -5.040 -41.308 2.248 1.00 38.38 101 THR A N 1
ATOM 759 C CA . THR A 1 101 ? -4.436 -42.314 1.372 1.00 38.38 101 THR A CA 1
ATOM 760 C C . THR A 1 101 ? -5.554 -42.879 0.505 1.00 38.38 101 THR A C 1
ATOM 762 O O . THR A 1 101 ? -6.358 -43.687 0.962 1.00 38.38 101 THR A O 1
ATOM 765 N N . VAL A 1 102 ? -5.635 -42.426 -0.747 1.00 40.75 102 VAL A N 1
ATOM 766 C CA . VAL A 1 102 ? -6.577 -42.970 -1.728 1.00 40.75 102 VAL A CA 1
ATOM 767 C C . VAL A 1 102 ? -6.095 -44.369 -2.108 1.00 40.75 102 VAL A C 1
ATOM 769 O O . VAL A 1 102 ? -5.347 -44.561 -3.067 1.00 40.75 102 VAL A O 1
ATOM 772 N N . GLY A 1 103 ? -6.498 -45.368 -1.324 1.00 34.62 103 GLY A N 1
ATOM 773 C CA . GLY A 1 103 ? -6.500 -46.750 -1.775 1.00 34.62 103 GLY A CA 1
ATOM 774 C C . GLY A 1 103 ? -7.394 -46.835 -3.007 1.00 34.62 103 GLY A C 1
ATOM 775 O O . GLY A 1 103 ? -8.529 -46.359 -2.986 1.00 34.62 103 GLY A O 1
ATOM 776 N N . ARG A 1 104 ? -6.866 -47.384 -4.107 1.00 42.31 104 ARG A N 1
ATOM 777 C CA . ARG A 1 10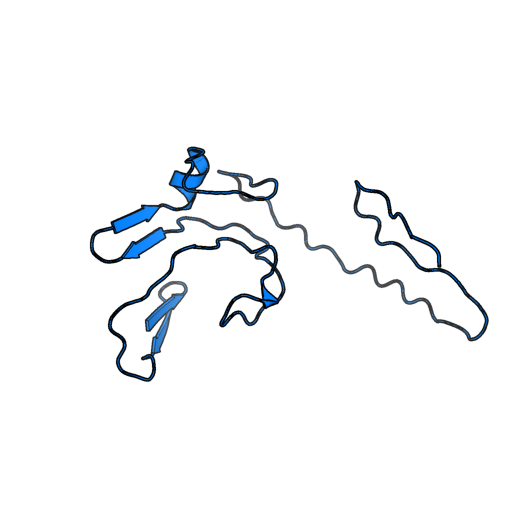4 ? -7.648 -47.731 -5.300 1.00 42.31 104 ARG A CA 1
ATOM 778 C C . ARG A 1 104 ? -8.887 -48.496 -4.849 1.00 42.31 104 ARG A C 1
ATOM 780 O O . ARG A 1 104 ? -8.755 -49.640 -4.450 1.00 42.31 104 ARG A O 1
ATOM 787 N N . HIS A 1 105 ? -10.037 -47.838 -4.875 1.00 37.72 105 HIS A N 1
ATOM 788 C CA . HIS A 1 105 ? -11.330 -48.312 -5.359 1.00 37.72 105 HIS A CA 1
ATOM 789 C C . HIS A 1 105 ? -12.404 -47.339 -4.851 1.00 37.72 105 HIS A C 1
ATOM 791 O O . HIS A 1 105 ? -12.720 -47.308 -3.672 1.00 37.72 105 HIS A O 1
ATOM 797 N N . ILE A 1 106 ? -12.954 -46.556 -5.790 1.00 45.19 106 ILE A N 1
ATOM 798 C CA . ILE A 1 106 ? -14.254 -45.864 -5.719 1.00 45.19 106 ILE A CA 1
ATOM 799 C C . ILE A 1 106 ? -14.536 -45.066 -4.429 1.00 45.19 106 ILE A C 1
ATOM 801 O O . ILE A 1 106 ? -15.232 -45.528 -3.537 1.00 45.19 106 ILE A O 1
ATOM 805 N N . ALA A 1 107 ? -14.116 -43.798 -4.408 1.00 35.81 107 ALA A N 1
ATOM 806 C CA . ALA A 1 107 ? -14.710 -42.782 -3.539 1.00 35.81 107 ALA A CA 1
ATOM 807 C C . ALA A 1 107 ? -15.061 -41.545 -4.378 1.00 35.81 107 ALA A C 1
ATOM 809 O O . ALA A 1 107 ? -14.221 -40.701 -4.688 1.00 35.81 107 ALA A O 1
ATOM 810 N N . ARG A 1 108 ? -16.327 -41.481 -4.802 1.00 40.28 108 ARG A N 1
ATOM 811 C CA . ARG A 1 108 ? -16.987 -40.242 -5.217 1.00 40.28 108 ARG A CA 1
ATOM 812 C C . ARG A 1 108 ? -17.221 -39.405 -3.962 1.00 40.28 108 ARG A C 1
ATOM 814 O O . ARG A 1 108 ? -18.311 -39.452 -3.415 1.00 40.28 108 ARG A O 1
ATOM 821 N N . GLU A 1 109 ? -16.229 -38.655 -3.506 1.00 39.19 109 GLU A N 1
ATOM 822 C CA . GLU A 1 109 ? -16.452 -37.640 -2.473 1.00 39.19 109 GLU A CA 1
ATOM 823 C C . GLU A 1 109 ? -15.674 -36.375 -2.826 1.00 39.19 109 GLU A C 1
ATOM 825 O O . GLU A 1 109 ? -14.472 -36.239 -2.605 1.00 39.19 109 GLU A O 1
ATOM 830 N N . ILE A 1 110 ? -16.397 -35.451 -3.455 1.00 37.69 110 ILE A N 1
ATOM 831 C CA . ILE A 1 110 ? -15.994 -34.060 -3.623 1.00 37.69 110 ILE A CA 1
ATOM 832 C C . ILE A 1 110 ? -16.213 -33.401 -2.260 1.00 37.69 110 ILE A C 1
ATOM 834 O O . ILE A 1 110 ? -17.353 -33.199 -1.846 1.00 37.69 110 ILE A O 1
ATOM 838 N N . TYR A 1 111 ? -15.137 -33.080 -1.547 1.00 42.06 111 TYR A N 1
ATOM 839 C CA . TYR A 1 111 ? -15.238 -32.375 -0.273 1.00 42.06 111 TYR A CA 1
ATOM 840 C C . TYR A 1 111 ? -15.249 -30.863 -0.503 1.00 42.06 111 TYR A C 1
ATOM 842 O O . TYR A 1 111 ? -14.266 -30.265 -0.938 1.00 42.06 111 TYR A O 1
ATOM 850 N N . CYS A 1 112 ? -16.402 -30.259 -0.213 1.00 30.52 112 CYS A N 1
ATOM 851 C CA . CYS A 1 112 ? -16.612 -28.817 -0.229 1.00 30.52 112 CYS A CA 1
ATOM 852 C C . CYS A 1 112 ? -15.861 -28.156 0.936 1.00 30.52 112 CYS A C 1
ATOM 854 O O . CYS A 1 112 ? -15.996 -28.563 2.092 1.00 30.52 112 CYS A O 1
ATOM 856 N N . ILE A 1 113 ? -15.101 -27.102 0.634 1.00 40.97 113 ILE A N 1
ATOM 857 C CA . ILE A 1 113 ? -14.493 -26.222 1.635 1.00 40.97 113 ILE A CA 1
ATOM 858 C C . ILE A 1 113 ? -15.633 -25.467 2.324 1.00 40.97 113 ILE A C 1
ATOM 860 O O . ILE A 1 113 ? -16.275 -24.605 1.729 1.00 40.97 113 ILE A O 1
ATOM 864 N N . LYS A 1 114 ? -15.908 -25.814 3.581 1.00 30.95 114 LYS A N 1
ATOM 865 C CA . LYS A 1 114 ? -16.932 -25.175 4.409 1.00 30.95 114 LYS A CA 1
ATOM 866 C C . LYS A 1 114 ? -16.423 -23.801 4.871 1.00 30.95 114 LYS A C 1
ATOM 868 O O . LYS A 1 114 ? -15.934 -23.672 5.987 1.00 30.95 114 LYS A O 1
ATOM 873 N N . TYR A 1 115 ? -16.520 -22.777 4.022 1.00 37.16 115 TYR A N 1
ATOM 874 C CA . TYR A 1 115 ? -16.575 -21.399 4.512 1.00 37.16 115 TYR A CA 1
ATOM 875 C C . TYR A 1 115 ? -18.001 -21.136 4.991 1.00 37.16 115 TYR A C 1
ATOM 877 O O . TYR A 1 115 ? -18.982 -21.411 4.299 1.00 37.16 115 TYR A O 1
ATOM 885 N N . GLN A 1 116 ? -18.119 -20.662 6.223 1.00 32.91 116 GLN A N 1
ATOM 886 C CA . GLN A 1 116 ? -19.384 -20.247 6.800 1.00 32.91 116 GLN A CA 1
ATOM 887 C C . GLN A 1 116 ? -19.976 -19.133 5.915 1.00 32.91 116 GLN A C 1
ATOM 889 O O . GLN A 1 116 ? -19.328 -18.113 5.707 1.00 32.91 116 GLN A O 1
ATOM 894 N N . LEU A 1 117 ? -21.194 -19.385 5.411 1.00 31.73 117 LEU A N 1
ATOM 895 C CA . LEU A 1 117 ? -22.068 -18.531 4.584 1.00 31.73 117 LEU A CA 1
ATOM 896 C C . LEU A 1 117 ? -21.742 -18.415 3.079 1.00 31.73 117 LEU A C 1
ATOM 898 O O . LEU A 1 117 ? -21.427 -17.345 2.571 1.00 31.73 117 LEU A O 1
ATOM 902 N N . SER A 1 118 ? -21.950 -19.491 2.317 1.00 30.36 118 SER A N 1
ATOM 903 C CA . SER A 1 118 ? -23.055 -19.591 1.333 1.00 30.36 118 SER A CA 1
ATOM 904 C C . SER A 1 118 ? -22.953 -20.874 0.493 1.00 30.36 118 SER A C 1
ATOM 906 O O . SER A 1 118 ? -21.885 -21.432 0.272 1.00 30.36 118 SER A O 1
ATOM 908 N N . VAL A 1 119 ? -24.131 -21.375 0.140 1.00 32.44 119 VAL A N 1
ATOM 909 C CA . VAL A 1 119 ? -24.487 -22.685 -0.417 1.00 32.44 119 VAL A CA 1
ATOM 910 C C . VAL A 1 119 ? -23.699 -23.054 -1.684 1.00 32.44 119 VAL A C 1
ATOM 912 O O . VAL A 1 119 ? -23.608 -22.272 -2.625 1.00 32.44 119 VAL A O 1
ATOM 915 N N . CYS A 1 120 ? -23.166 -24.279 -1.721 1.00 33.38 120 CYS A N 1
ATOM 916 C CA . CYS A 1 120 ? -22.680 -24.908 -2.946 1.00 33.38 120 CYS A CA 1
ATOM 917 C C . CYS A 1 120 ? -23.879 -25.388 -3.778 1.00 33.38 120 CYS A C 1
ATOM 919 O O . CYS A 1 120 ? -24.379 -26.483 -3.535 1.00 33.38 120 CYS A O 1
ATOM 921 N N . ASP A 1 121 ? -24.326 -24.601 -4.756 1.00 32.19 121 ASP A N 1
ATOM 922 C CA . ASP A 1 121 ? -25.223 -25.095 -5.805 1.00 32.19 121 ASP A CA 1
ATOM 923 C C . ASP A 1 121 ? -24.392 -25.644 -6.973 1.00 32.19 121 ASP A C 1
ATOM 925 O O . ASP A 1 121 ? -23.617 -24.929 -7.610 1.00 32.19 121 ASP A O 1
ATOM 929 N N . ILE A 1 122 ? -24.541 -26.943 -7.239 1.00 37.41 122 ILE A N 1
ATOM 930 C CA . ILE A 1 122 ? -23.942 -27.639 -8.383 1.00 37.41 122 ILE A CA 1
ATOM 931 C C . ILE A 1 122 ? -25.005 -27.713 -9.494 1.00 37.41 122 ILE A C 1
ATOM 933 O O . ILE A 1 122 ? -26.021 -28.378 -9.282 1.00 37.41 122 ILE A O 1
ATOM 937 N N . PRO A 1 123 ? -24.812 -27.115 -10.686 1.00 33.50 123 PRO A N 1
ATOM 938 C CA . PRO A 1 123 ? -25.639 -27.443 -11.840 1.00 33.50 123 PRO A CA 1
ATOM 939 C C . PRO A 1 123 ? -25.186 -28.783 -12.439 1.00 33.50 123 PRO A C 1
ATOM 941 O O . PRO A 1 123 ? -24.040 -28.938 -12.859 1.00 33.50 123 PRO A O 1
ATOM 944 N N . TYR A 1 124 ? -26.099 -29.753 -12.474 1.00 38.56 124 TYR A N 1
ATOM 945 C CA . TYR A 1 124 ? -25.960 -30.972 -13.271 1.00 38.56 124 TYR A CA 1
ATOM 946 C C . TYR A 1 124 ? -26.181 -30.653 -14.757 1.00 38.56 124 TYR A C 1
ATOM 948 O O . TYR A 1 124 ? -27.258 -30.176 -15.116 1.00 38.56 124 TYR A O 1
ATOM 956 N N . ASN A 1 125 ? -25.197 -30.966 -15.606 1.00 34.91 125 ASN A N 1
ATOM 957 C CA . ASN A 1 125 ? -25.392 -31.793 -16.807 1.00 34.91 125 ASN A CA 1
ATOM 958 C C . ASN A 1 125 ? -24.049 -32.323 -17.323 1.00 34.91 125 ASN A C 1
ATOM 960 O O . ASN A 1 125 ? -23.170 -31.486 -17.626 1.00 34.91 125 ASN A O 1
#

Secondary structure (DSSP, 8-state):
-EEEETTTEEEE-PPSSS------S----S--TTGGGSTT---SS---S---S-EEEETTEEEEHHHHHHTT-TT----S-PPSS------------------SS----------SS---PPPP-

Sequence (125 aa):
MHASVDGSYEISKSFAGNFHEINSRILFLGGASKLKNLPGVRTVQNFHGCLKNVQYTVGSLTLHILDIAKTGSSLISESGDVLYDKCVPVLQVEPISNTVTVGRHIAREIYCIKYQLSVCDIPYN

Radius of gyration: 21.65 Å; chains: 1; bounding box: 44×67×38 Å

InterPro domains:
  IPR001791 Laminin G domain [PF02210] (3-56)
  IPR013320 Concanavalin A-like lectin/glucanase domain superfamily [SSF49899] (4-58)

pLDDT: mean 75.41, std 22.28, range [30.36, 96.38]

Organism: Bugula neritina (NCBI:txid10212)

Foldseek 3Di:
DWDDDPNPDIDDDDDPDDDDDDDDDDDDDQDDPQQVPDPPRPDPDGHDWDDPQDWDDDDPDIDRPLVCVVVVHPVDDDDDDDDPPDTDPRPPDDPDPPPDPPDPDDDPDDDDDDDDDDDDDDDDD